Protein AF-A0A8H4XRH1-F1 (afdb_monomer)

Nearest PDB structures (foldseek):
  3ksm-assembly2_A  TM=3.129E-01  e=4.209E+00  Hahella chejuensis KCTC 2396
  4f97-assembly1_B  TM=2.138E-01  e=3.029E+00  Streptomyces hygroscopicus subsp. limoneus
  3vdn-assembly1_B-2  TM=2.285E-01  e=4.802E+00  Streptomyces hygroscopicus subsp. limoneus

Solvent-accessible surface area (backbone atoms only — not comparable to full-atom values): 8526 Å² total; per-residue (Å²): 126,96,76,79,69,89,53,89,64,60,57,93,93,67,50,50,76,43,81,39,51,86,64,39,20,33,22,64,69,58,51,29,49,42,19,71,72,78,46,67,88,48,63,70,81,70,71,61,48,78,46,55,37,73,55,14,75,73,69,33,60,73,95,60,35,23,72,64,42,38,46,56,48,67,62,43,45,81,69,46,33,64,33,55,43,32,33,36,28,40,49,19,71,56,55,39,74,65,71,83,55,79,53,78,63,56,71,59,41,46,74,76,33,77,67,49,52,70,40,72,58,101,91,46,56,41,83,54,92,34,42,87,64,82,59,34,86,53,95,83,35,36,113

Radius of gyration: 17.05 Å; Cα contacts (8 Å, |Δi|>4): 229; chains: 1; bounding box: 49×33×47 Å

Mean predicted aligned error: 3.22 Å

Structure (mmCIF, N/CA/C/O backbone):
data_AF-A0A8H4XRH1-F1
#
_entry.id   AF-A0A8H4XRH1-F1
#
loop_
_atom_site.group_PDB
_atom_site.id
_atom_site.type_symbol
_atom_site.label_atom_id
_atom_site.label_alt_id
_atom_site.label_comp_id
_atom_site.label_asym_id
_atom_site.label_entity_id
_atom_site.label_seq_id
_atom_site.pdbx_PDB_ins_code
_atom_site.Cartn_x
_atom_site.Cartn_y
_atom_site.Cartn_z
_atom_site.occupancy
_atom_site.B_iso_or_equiv
_atom_site.auth_seq_id
_atom_site.auth_comp_id
_atom_site.auth_asym_id
_atom_site.auth_atom_id
_atom_site.pdbx_PDB_model_num
ATOM 1 N N . MET A 1 1 ? -26.669 6.922 7.183 1.00 74.38 1 MET A N 1
ATOM 2 C CA . MET A 1 1 ? -25.471 6.366 6.509 1.00 74.38 1 MET A CA 1
ATOM 3 C C . MET A 1 1 ? -25.645 4.855 6.402 1.00 74.38 1 MET A C 1
ATOM 5 O O . MET A 1 1 ? -26.552 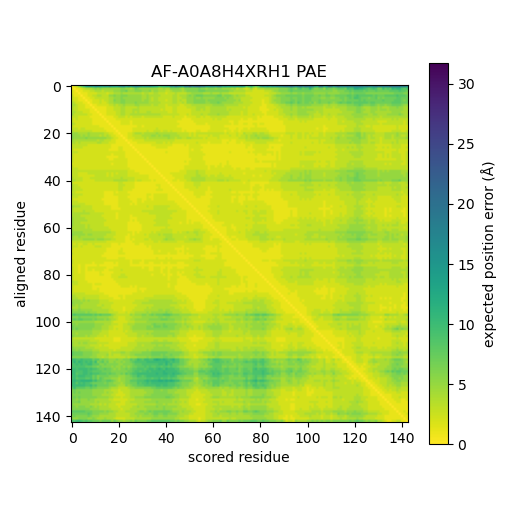4.384 7.066 1.00 74.38 1 MET A O 1
ATOM 9 N N . TYR A 1 2 ? -24.885 4.134 5.569 1.00 93.94 2 TYR A N 1
ATOM 10 C CA . TYR A 1 2 ? -25.196 2.816 4.958 1.00 93.94 2 TYR A CA 1
ATOM 11 C C . TYR A 1 2 ? -25.573 1.606 5.859 1.00 93.94 2 TYR A C 1
ATOM 13 O O . TYR A 1 2 ? -25.601 0.484 5.370 1.00 93.94 2 TYR A O 1
ATOM 21 N N . ASN A 1 3 ? -25.904 1.801 7.140 1.00 94.62 3 ASN A N 1
ATOM 22 C CA . ASN A 1 3 ? -26.293 0.775 8.113 1.00 94.62 3 ASN A CA 1
ATOM 23 C C . ASN A 1 3 ? -25.217 -0.304 8.334 1.00 94.62 3 ASN A C 1
ATOM 25 O O . ASN A 1 3 ? -25.539 -1.459 8.597 1.00 94.62 3 ASN A O 1
ATOM 29 N N . ILE A 1 4 ? -23.944 0.091 8.254 1.00 93.62 4 ILE A N 1
ATOM 30 C CA . ILE A 1 4 ? -22.802 -0.742 8.643 1.00 93.62 4 ILE A CA 1
ATOM 31 C C . ILE A 1 4 ? -22.801 -0.848 10.173 1.00 93.62 4 ILE A C 1
ATOM 33 O O . ILE A 1 4 ? -22.841 0.168 10.867 1.00 93.62 4 ILE A O 1
ATOM 37 N N . THR A 1 5 ? -22.817 -2.072 10.693 1.00 93.88 5 THR A N 1
ATOM 38 C CA . THR A 1 5 ? -22.754 -2.350 12.134 1.00 93.88 5 THR A CA 1
ATOM 39 C C . THR A 1 5 ? -21.309 -2.416 12.614 1.00 93.88 5 THR A C 1
ATOM 41 O O . THR A 1 5 ? -20.436 -2.808 11.847 1.00 93.88 5 THR A O 1
ATOM 44 N N . GLU A 1 6 ? -21.067 -2.113 13.889 1.00 92.44 6 GLU A N 1
ATOM 45 C CA . GLU A 1 6 ? -19.737 -2.255 14.496 1.00 92.44 6 GLU A CA 1
ATOM 46 C C . GLU A 1 6 ? -19.221 -3.700 14.398 1.00 92.44 6 GLU A C 1
ATOM 48 O O . GLU A 1 6 ? -19.923 -4.656 14.752 1.00 92.44 6 GLU A O 1
ATOM 53 N N . GLY A 1 7 ? -17.986 -3.860 13.920 1.00 93.81 7 GLY A N 1
ATOM 54 C CA . GLY A 1 7 ? -17.297 -5.144 13.905 1.00 93.81 7 GLY A CA 1
ATOM 55 C C . GLY A 1 7 ? -16.811 -5.537 15.300 1.00 93.81 7 GLY A C 1
ATOM 56 O O . GLY A 1 7 ? -16.453 -4.698 16.122 1.00 93.81 7 GLY A O 1
ATOM 57 N N . THR A 1 8 ? -16.792 -6.841 15.588 1.00 95.88 8 THR A N 1
ATOM 58 C CA . THR A 1 8 ? -16.373 -7.377 16.902 1.00 95.88 8 THR A CA 1
ATOM 59 C C . THR A 1 8 ? -15.307 -8.466 16.810 1.00 95.88 8 THR A C 1
ATOM 61 O O . THR A 1 8 ? -14.803 -8.936 17.828 1.00 95.88 8 THR A O 1
ATOM 64 N N . THR A 1 9 ? -14.944 -8.877 15.596 1.00 96.88 9 THR A N 1
ATOM 65 C CA . THR A 1 9 ? -14.035 -9.997 15.341 1.00 96.88 9 THR A CA 1
ATOM 66 C C . THR A 1 9 ? -13.123 -9.693 14.165 1.00 96.88 9 THR A C 1
ATOM 68 O O . THR A 1 9 ? -13.555 -9.055 13.211 1.00 96.88 9 THR A O 1
ATOM 71 N N . ALA A 1 10 ? -11.907 -10.229 14.202 1.00 97.62 10 ALA A N 1
ATOM 72 C CA . ALA A 1 10 ? -11.007 -10.303 13.058 1.00 97.62 10 ALA A CA 1
ATOM 73 C C . ALA A 1 10 ? -10.779 -11.776 12.704 1.00 97.62 10 ALA A C 1
ATOM 75 O O . ALA A 1 10 ? -10.645 -12.621 13.595 1.00 97.62 10 ALA A O 1
ATOM 76 N N . THR A 1 11 ? -10.730 -12.087 11.413 1.00 98.12 11 THR A N 1
ATOM 77 C CA . THR A 1 11 ? -10.442 -13.429 10.903 1.00 98.12 11 THR A CA 1
ATOM 78 C C . THR A 1 11 ? -9.120 -13.394 10.155 1.00 98.12 11 THR A C 1
ATOM 80 O O . THR A 1 11 ? -8.952 -12.640 9.200 1.00 98.12 11 THR A O 1
ATOM 83 N N . LYS A 1 12 ? -8.171 -14.227 10.587 1.00 97.06 12 LYS A N 1
ATOM 84 C CA . LYS A 1 12 ? -6.879 -14.362 9.910 1.00 97.06 12 LYS A CA 1
ATOM 85 C C . LYS A 1 12 ? -7.089 -14.824 8.466 1.00 97.06 12 LYS A C 1
ATOM 87 O O . LYS A 1 12 ? -7.764 -15.831 8.252 1.00 97.06 12 LYS A O 1
ATOM 92 N N . GLY A 1 13 ? -6.459 -14.145 7.513 1.00 96.44 13 GLY A N 1
ATOM 93 C CA . GLY A 1 13 ? -6.605 -14.419 6.082 1.00 96.44 13 GLY A CA 1
ATOM 94 C C . GLY A 1 13 ? -7.799 -13.717 5.431 1.00 96.44 13 GLY A C 1
ATOM 95 O O . GLY A 1 13 ? -8.062 -13.963 4.260 1.00 96.44 13 GLY A O 1
ATOM 96 N N . ASN A 1 14 ? -8.532 -12.886 6.178 1.00 97.50 14 ASN A N 1
ATOM 97 C CA . ASN A 1 14 ? -9.609 -12.035 5.666 1.00 97.50 14 ASN A CA 1
ATOM 98 C C . ASN A 1 14 ? -9.250 -10.543 5.791 1.00 97.50 14 ASN A C 1
ATOM 100 O O . ASN A 1 14 ? -10.129 -9.690 5.902 1.00 97.50 14 ASN A O 1
ATOM 104 N N . GLU A 1 15 ? -7.956 -10.231 5.866 1.00 98.25 15 GLU A N 1
ATOM 105 C CA . GLU A 1 15 ? -7.459 -8.864 5.811 1.00 98.25 15 GLU A CA 1
ATOM 106 C C . GLU A 1 15 ? -7.805 -8.234 4.455 1.00 98.25 15 GLU A C 1
ATOM 108 O O . GLU A 1 15 ? -7.722 -8.887 3.414 1.00 98.25 15 GLU A O 1
ATOM 113 N N . LEU A 1 16 ? -8.188 -6.958 4.465 1.00 98.44 16 LEU A N 1
ATOM 114 C CA . LEU A 1 16 ? -8.387 -6.199 3.233 1.00 98.44 16 LEU A CA 1
ATOM 115 C C . LEU A 1 16 ? -7.017 -5.864 2.635 1.00 98.44 16 LEU A C 1
ATOM 117 O O . LEU A 1 16 ? -6.223 -5.184 3.283 1.00 98.44 16 LEU A O 1
ATOM 121 N N . GLY A 1 17 ? -6.745 -6.345 1.423 1.00 98.12 17 GLY A N 1
ATOM 122 C CA . GLY A 1 17 ? -5.589 -5.913 0.642 1.00 98.12 17 GLY A CA 1
ATOM 123 C C . GLY A 1 17 ? -5.844 -4.548 0.007 1.00 98.12 17 GLY A C 1
ATOM 124 O O . GLY A 1 17 ? -6.892 -4.366 -0.611 1.00 98.12 17 GLY A O 1
ATOM 125 N N . ILE A 1 18 ? -4.899 -3.626 0.158 1.00 98.50 18 ILE A N 1
ATOM 126 C CA . ILE A 1 18 ? -4.881 -2.308 -0.485 1.00 98.50 18 ILE A CA 1
ATOM 127 C C . ILE A 1 18 ? -3.583 -2.220 -1.288 1.00 98.50 18 ILE A C 1
ATOM 129 O O . ILE A 1 18 ? -2.521 -2.568 -0.771 1.00 98.50 18 ILE A O 1
ATOM 133 N N . PHE A 1 19 ? -3.700 -1.860 -2.561 1.00 98.00 19 PHE A N 1
ATOM 134 C CA . PHE A 1 19 ? -2.589 -1.697 -3.495 1.00 98.00 19 PHE A CA 1
ATOM 135 C C . PHE A 1 19 ? -2.253 -0.213 -3.587 1.00 98.00 19 PHE A C 1
ATOM 137 O O . PHE A 1 19 ? -3.169 0.586 -3.747 1.00 98.00 19 PHE A O 1
ATOM 144 N N . GLU A 1 20 ? -0.968 0.117 -3.511 1.00 97.31 20 GLU A N 1
ATOM 145 C CA . GLU A 1 20 ? -0.461 1.484 -3.636 1.00 97.31 20 GLU A CA 1
ATOM 146 C C . GLU A 1 20 ? 0.751 1.487 -4.564 1.00 97.31 20 GLU A C 1
ATOM 148 O O . GLU A 1 20 ? 1.571 0.566 -4.510 1.00 97.31 20 GLU A O 1
ATOM 153 N N . ASP A 1 21 ? 0.847 2.531 -5.381 1.00 93.94 21 ASP A N 1
ATOM 154 C CA . ASP A 1 21 ? 1.805 2.691 -6.477 1.00 93.94 21 ASP A CA 1
ATOM 155 C C . ASP A 1 21 ? 2.027 4.187 -6.750 1.00 93.94 21 ASP A C 1
ATOM 157 O O . ASP A 1 21 ? 1.383 5.041 -6.128 1.00 93.94 21 ASP A O 1
ATOM 161 N N . LEU A 1 22 ? 2.896 4.522 -7.702 1.00 93.19 22 LEU A N 1
ATOM 162 C CA . LEU A 1 22 ? 3.173 5.897 -8.139 1.00 93.19 22 LEU A CA 1
ATOM 163 C C . LEU A 1 22 ? 3.748 6.793 -7.032 1.00 93.19 22 LEU A C 1
ATOM 165 O O . LEU A 1 22 ? 3.563 8.017 -7.033 1.00 93.19 22 LEU A O 1
ATOM 169 N N . GLY A 1 23 ? 4.443 6.183 -6.074 1.00 91.88 23 GLY A N 1
ATOM 170 C CA . GLY A 1 23 ? 5.094 6.875 -4.972 1.00 91.88 23 GLY A CA 1
ATOM 171 C C . GLY A 1 23 ? 4.115 7.566 -4.022 1.00 91.88 23 GLY A C 1
ATOM 172 O O . GLY A 1 23 ? 4.516 8.502 -3.323 1.00 91.88 23 GLY A O 1
ATOM 173 N N . ASP A 1 24 ? 2.853 7.133 -4.008 1.00 96.06 24 ASP A N 1
ATOM 174 C CA . ASP A 1 24 ? 1.883 7.491 -2.980 1.00 96.06 24 ASP A CA 1
ATOM 175 C C . ASP A 1 24 ? 2.086 6.557 -1.774 1.00 96.06 24 ASP A C 1
ATOM 177 O O . ASP A 1 24 ? 2.266 5.344 -1.918 1.00 96.06 24 ASP A O 1
ATOM 181 N N . TYR A 1 25 ? 2.174 7.145 -0.582 1.00 97.31 25 TYR A N 1
ATOM 182 C CA . TYR A 1 25 ? 2.498 6.429 0.649 1.00 97.31 25 TYR A CA 1
ATOM 183 C C . TYR A 1 25 ? 1.680 6.987 1.800 1.00 97.31 25 TYR A C 1
ATOM 185 O O . TYR A 1 25 ? 1.604 8.204 1.981 1.00 97.31 25 TYR A O 1
ATOM 193 N N . TYR A 1 26 ? 1.182 6.110 2.667 1.00 98.50 26 TYR A N 1
ATOM 194 C CA . TYR A 1 26 ? 0.526 6.557 3.891 1.00 98.50 26 TYR A CA 1
ATOM 195 C C . TYR A 1 26 ? 1.532 7.121 4.908 1.00 98.50 26 TYR A C 1
ATOM 197 O O . TYR A 1 26 ? 2.672 6.639 5.023 1.00 98.50 26 TYR A O 1
ATOM 205 N N . ALA A 1 27 ? 1.085 8.078 5.720 1.00 98.62 27 ALA A N 1
ATOM 206 C CA . ALA A 1 27 ? 1.786 8.507 6.925 1.00 98.62 27 ALA A CA 1
ATOM 207 C C . ALA A 1 27 ? 1.136 7.915 8.175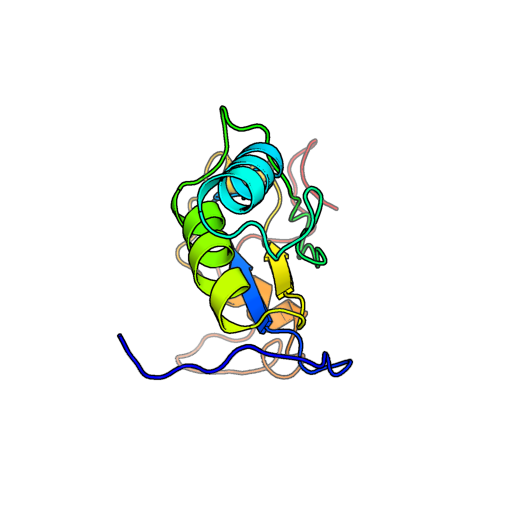 1.00 98.62 27 ALA A C 1
ATOM 209 O O . ALA A 1 27 ? -0.047 8.101 8.458 1.00 98.62 27 ALA A O 1
ATOM 210 N N . GLN A 1 28 ? 1.942 7.255 9.012 1.00 98.75 28 GLN A N 1
ATOM 211 C CA . GLN A 1 28 ? 1.443 6.749 10.295 1.00 98.75 28 GLN A CA 1
ATOM 212 C C . GLN A 1 28 ? 0.927 7.883 11.195 1.00 98.75 28 GLN A C 1
ATOM 214 O O . GLN A 1 28 ? -0.040 7.695 11.925 1.00 98.75 28 GLN A O 1
ATOM 219 N N . GLU A 1 29 ? 1.561 9.055 11.134 1.00 98.69 29 GLU A N 1
ATOM 220 C CA . GLU A 1 29 ? 1.165 10.233 11.912 1.00 98.69 29 GLU A CA 1
ATOM 221 C C . GLU A 1 29 ? -0.236 10.735 11.520 1.00 98.69 29 GLU A C 1
ATOM 223 O O . GLU A 1 29 ? -1.013 11.114 12.400 1.00 98.69 29 GLU A O 1
ATOM 228 N N . ASP A 1 30 ? -0.589 10.671 10.233 1.00 98.62 30 ASP A N 1
ATOM 229 C CA . ASP A 1 30 ? -1.912 11.062 9.740 1.00 98.62 30 ASP A CA 1
ATOM 230 C C . ASP A 1 30 ? -2.984 10.028 10.117 1.00 98.62 30 ASP A C 1
ATOM 232 O O . ASP A 1 30 ? -4.062 10.404 10.594 1.00 98.62 30 ASP A O 1
ATOM 236 N N . LEU A 1 31 ? -2.675 8.726 10.038 1.00 98.62 31 LEU A N 1
ATOM 237 C CA . LEU A 1 31 ? -3.565 7.674 10.554 1.00 98.62 31 LEU A CA 1
ATOM 238 C C . LEU A 1 31 ? -3.799 7.807 12.063 1.00 98.62 31 LEU A C 1
ATOM 240 O O . LEU A 1 31 ? -4.936 7.735 12.531 1.00 98.62 31 LEU A O 1
ATOM 244 N N . ASP A 1 32 ? -2.739 8.051 12.831 1.00 98.81 32 ASP A N 1
ATOM 245 C CA . ASP A 1 32 ? -2.821 8.237 14.278 1.00 98.81 32 ASP A CA 1
ATOM 246 C C . ASP A 1 32 ? -3.681 9.454 14.639 1.00 98.81 32 ASP A C 1
ATOM 248 O O . ASP A 1 32 ? -4.508 9.381 15.556 1.00 98.81 32 ASP A O 1
ATOM 252 N N . LEU A 1 33 ? -3.538 10.560 13.900 1.00 98.62 33 LEU A N 1
ATOM 253 C CA . LEU A 1 33 ? -4.378 11.743 14.059 1.00 98.62 33 LEU A CA 1
ATOM 254 C C . LEU A 1 33 ? -5.844 11.439 13.722 1.00 98.62 33 LEU A C 1
ATOM 256 O O . LEU A 1 33 ? -6.743 11.847 14.468 1.00 98.62 33 LEU A O 1
ATOM 260 N N . PHE A 1 34 ? -6.098 10.704 12.640 1.00 98.56 34 PHE A N 1
ATOM 261 C CA . PHE A 1 34 ? -7.441 10.291 12.244 1.00 98.56 34 PHE A CA 1
ATOM 262 C C . PHE A 1 34 ? -8.098 9.409 13.314 1.00 98.56 34 PHE A C 1
ATOM 264 O O . PHE A 1 34 ? -9.233 9.674 13.722 1.00 98.56 34 PHE A O 1
ATOM 271 N N . PHE A 1 35 ? -7.389 8.414 13.850 1.00 98.62 35 PHE A N 1
ATOM 272 C CA . PHE A 1 35 ? -7.914 7.577 14.931 1.00 98.62 35 PHE A CA 1
ATOM 273 C C . PHE A 1 35 ? -8.126 8.386 16.209 1.00 98.62 35 PHE A C 1
ATOM 275 O O . PHE A 1 35 ? -9.160 8.246 16.850 1.00 98.62 35 PHE A O 1
ATOM 282 N N . ALA A 1 36 ? -7.237 9.319 16.549 1.00 98.50 36 ALA A N 1
ATOM 283 C CA . ALA A 1 36 ? -7.417 10.163 17.728 1.00 98.50 36 ALA A CA 1
ATOM 284 C C . ALA A 1 36 ? -8.633 11.109 17.640 1.00 98.50 36 ALA A C 1
ATOM 286 O O . ALA A 1 36 ? -9.186 11.483 18.677 1.00 98.50 36 ALA A O 1
ATOM 287 N N . THR A 1 37 ? -9.036 11.524 16.433 1.00 98.19 37 THR A N 1
ATOM 288 C CA . THR A 1 37 ? -9.993 12.632 16.247 1.00 98.19 37 THR A CA 1
ATOM 289 C C . THR A 1 37 ? -11.310 12.242 15.579 1.00 98.19 37 THR A C 1
ATOM 291 O O . THR A 1 37 ? -12.353 12.775 15.959 1.00 98.19 37 THR A O 1
ATOM 294 N N . VAL A 1 38 ? -11.289 11.321 14.616 1.00 97.25 38 VAL A N 1
ATOM 295 C CA . VAL A 1 38 ? -12.452 10.940 13.800 1.00 97.25 38 VAL A CA 1
ATOM 296 C C . VAL A 1 38 ? -13.037 9.602 14.244 1.00 97.25 38 VAL A C 1
ATOM 298 O O . VAL A 1 38 ? -14.259 9.482 14.348 1.00 97.25 38 VAL A O 1
ATOM 301 N N . TYR A 1 39 ? -12.195 8.607 14.541 1.00 95.81 39 TYR A N 1
ATOM 302 C CA . TYR A 1 39 ? -12.654 7.256 14.891 1.00 95.81 39 TYR A CA 1
ATOM 303 C C . TYR A 1 39 ? -11.860 6.635 16.069 1.00 95.81 39 TYR A C 1
ATOM 305 O O . TYR A 1 39 ? -11.085 5.696 15.883 1.00 95.81 39 TYR A O 1
ATOM 313 N N . PRO A 1 40 ? -12.074 7.122 17.312 1.00 96.81 40 PRO A N 1
ATOM 314 C CA . PRO A 1 40 ? -11.250 6.807 18.493 1.00 96.81 40 PRO A CA 1
ATOM 315 C C . PRO A 1 40 ? -11.461 5.423 19.108 1.00 96.81 40 PRO A C 1
ATOM 317 O O . PRO A 1 40 ? -10.917 5.124 20.171 1.00 96.81 40 PRO A O 1
ATOM 320 N N . THR A 1 41 ? -12.254 4.565 18.471 1.00 95.50 41 THR A N 1
ATOM 321 C CA . THR A 1 41 ? -12.354 3.147 18.839 1.00 95.50 41 THR A CA 1
ATOM 322 C C . THR A 1 41 ? -11.180 2.330 18.299 1.00 95.50 41 THR A C 1
ATOM 324 O O . THR A 1 41 ? -10.910 1.247 18.825 1.00 95.50 41 THR A O 1
ATOM 327 N N . ILE A 1 42 ? -10.466 2.844 17.292 1.00 98.06 42 ILE A N 1
ATOM 328 C CA . ILE A 1 42 ? -9.226 2.257 16.786 1.00 98.06 42 ILE A CA 1
ATOM 329 C C . ILE A 1 42 ? -8.057 2.764 17.644 1.00 98.06 42 ILE A C 1
ATOM 331 O O . ILE A 1 42 ? -7.916 3.974 17.834 1.00 98.06 42 ILE A O 1
ATOM 335 N N . PRO A 1 43 ? -7.207 1.875 18.188 1.00 98.19 43 PRO A N 1
ATOM 336 C CA . PRO A 1 43 ? -6.017 2.278 18.923 1.00 98.19 43 PRO A CA 1
ATOM 337 C C . PRO A 1 43 ? -5.040 3.070 18.048 1.00 98.19 43 PRO A C 1
ATOM 339 O O . PRO A 1 43 ? -4.721 2.661 16.933 1.00 98.19 43 PRO A O 1
ATOM 342 N N . ILE A 1 44 ? -4.502 4.158 18.597 1.00 98.56 44 ILE A N 1
ATOM 343 C CA . ILE A 1 44 ? -3.366 4.883 18.009 1.00 98.56 44 ILE A CA 1
ATOM 344 C C . ILE A 1 44 ? -2.184 3.916 17.832 1.00 98.56 44 ILE A C 1
ATOM 346 O O . ILE A 1 44 ? -1.944 3.061 18.692 1.00 98.56 44 ILE A O 1
ATOM 350 N N . GLY A 1 45 ? -1.459 4.046 16.724 1.00 98.38 45 GLY A N 1
ATOM 351 C CA . GLY A 1 45 ? -0.396 3.137 16.305 1.00 98.38 45 GLY A CA 1
ATOM 352 C C . GLY A 1 45 ? -0.895 1.913 15.534 1.00 98.38 45 GLY A C 1
ATOM 353 O O . GLY A 1 45 ? -0.088 1.047 15.198 1.00 98.38 45 GLY A O 1
ATOM 354 N N . THR A 1 46 ? -2.202 1.805 15.262 1.00 98.56 46 THR A N 1
ATOM 355 C CA . THR A 1 46 ? -2.727 0.807 14.318 1.00 98.56 46 THR A CA 1
ATOM 356 C C . THR A 1 46 ? -2.199 1.118 12.920 1.00 98.56 46 THR A C 1
ATOM 358 O O . THR A 1 46 ? -2.279 2.256 12.463 1.00 98.56 46 THR A O 1
ATOM 361 N N . SER A 1 47 ? -1.658 0.107 12.243 1.00 98.44 47 SER A N 1
ATOM 362 C CA . SER A 1 47 ? -1.012 0.258 10.942 1.00 98.44 47 SER A CA 1
ATOM 363 C C . SER A 1 47 ? -1.274 -0.946 10.031 1.00 98.44 47 SER A C 1
ATOM 365 O O . SER A 1 47 ? -1.504 -2.064 10.528 1.00 98.44 47 SER A O 1
ATOM 367 N N . PRO A 1 48 ? -1.246 -0.746 8.696 1.00 98.50 48 PRO A N 1
ATOM 368 C CA . PRO A 1 48 ? -1.367 -1.850 7.756 1.00 98.50 48 PRO A CA 1
ATOM 369 C C . PRO A 1 48 ? -0.175 -2.796 7.892 1.00 98.50 48 PRO A C 1
ATOM 371 O O . PRO A 1 48 ? 0.945 -2.399 8.222 1.00 98.50 48 PRO A O 1
ATOM 374 N N . THR A 1 49 ? -0.390 -4.075 7.587 1.00 98.50 49 THR A N 1
ATOM 375 C CA . THR A 1 49 ? 0.739 -4.999 7.424 1.00 98.50 49 THR A CA 1
ATOM 376 C C . THR A 1 49 ? 1.362 -4.788 6.050 1.00 98.50 49 THR A C 1
ATOM 378 O O .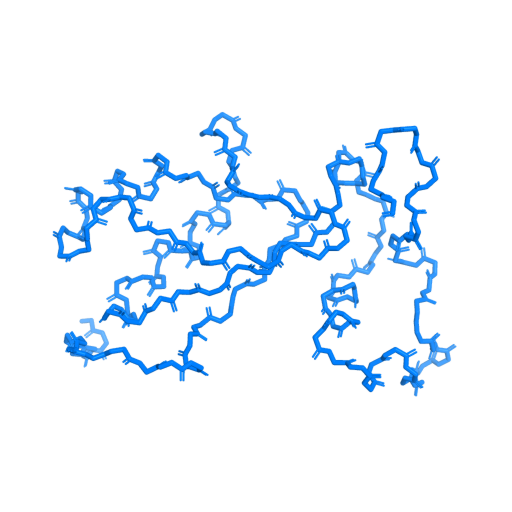 THR A 1 49 ? 0.754 -5.149 5.047 1.00 98.50 49 THR A O 1
ATOM 381 N N . LEU A 1 50 ? 2.579 -4.247 5.999 1.00 98.44 50 LEU A N 1
ATOM 382 C CA . LEU A 1 50 ? 3.286 -4.022 4.739 1.00 98.44 50 LEU A CA 1
ATOM 383 C C . LEU A 1 50 ? 3.722 -5.341 4.070 1.00 98.44 50 LEU A C 1
ATOM 385 O O . LEU A 1 50 ? 4.340 -6.218 4.686 1.00 98.44 50 LEU A O 1
ATOM 389 N N . LYS A 1 51 ? 3.436 -5.432 2.775 1.00 98.06 51 LYS A N 1
ATOM 390 C CA . LYS A 1 51 ? 3.909 -6.409 1.797 1.00 98.06 51 LYS A CA 1
ATOM 391 C C . LYS A 1 51 ? 4.513 -5.650 0.618 1.00 98.06 51 LYS A C 1
ATOM 393 O O . LYS A 1 51 ? 3.892 -5.536 -0.428 1.00 98.06 51 LYS A O 1
ATOM 398 N N . GLY A 1 52 ? 5.715 -5.119 0.829 1.00 97.56 52 GLY A N 1
ATOM 399 C CA . GLY A 1 52 ? 6.471 -4.446 -0.224 1.00 97.56 52 GLY A CA 1
ATOM 400 C C . GLY A 1 52 ? 6.768 -5.392 -1.385 1.00 97.56 52 GLY A C 1
ATOM 401 O O . GLY A 1 52 ? 7.273 -6.498 -1.161 1.00 97.56 52 GLY A O 1
ATOM 402 N N . VAL A 1 53 ? 6.443 -4.952 -2.593 1.00 97.50 53 VAL A N 1
ATOM 403 C CA . VAL A 1 53 ? 6.739 -5.614 -3.863 1.00 97.50 53 VAL A CA 1
ATOM 404 C C . VAL A 1 53 ? 7.872 -4.844 -4.526 1.00 97.50 53 VAL A C 1
ATOM 406 O O . VAL A 1 53 ? 7.835 -3.620 -4.563 1.00 97.50 53 VAL A O 1
ATOM 409 N N . ASP A 1 54 ? 8.904 -5.562 -4.966 1.00 96.50 54 ASP A N 1
ATOM 410 C CA . ASP A 1 54 ? 10.040 -5.005 -5.709 1.00 96.50 54 ASP A CA 1
ATOM 411 C C . ASP A 1 54 ? 10.685 -3.746 -5.097 1.00 96.50 54 ASP A C 1
ATOM 413 O O . ASP A 1 54 ? 11.129 -2.832 -5.781 1.00 96.50 54 ASP A O 1
ATOM 417 N N . GLY A 1 55 ? 10.781 -3.719 -3.765 1.00 96.75 55 GLY A N 1
ATOM 418 C CA . GLY A 1 55 ? 11.398 -2.618 -3.022 1.00 96.75 55 GLY A CA 1
ATOM 419 C C . GLY A 1 55 ? 10.417 -1.597 -2.448 1.00 96.75 55 GLY A C 1
ATOM 420 O O . GLY A 1 55 ? 10.859 -0.728 -1.691 1.00 96.75 55 GLY A O 1
ATOM 421 N N . GLY A 1 56 ? 9.116 -1.763 -2.703 1.00 97.25 56 GLY A N 1
ATOM 422 C CA . GLY A 1 56 ? 8.049 -0.965 -2.108 1.00 97.25 56 GLY A CA 1
ATOM 423 C C . GLY A 1 56 ? 8.163 -0.870 -0.589 1.00 97.25 56 GLY A C 1
ATOM 424 O O . GLY A 1 56 ? 8.361 -1.862 0.125 1.00 97.25 56 GLY A O 1
ATOM 425 N N . SER A 1 57 ? 8.059 0.354 -0.077 1.00 96.75 57 SER A N 1
ATOM 426 C CA . SER A 1 57 ? 8.266 0.657 1.337 1.00 96.75 57 SER A CA 1
ATOM 427 C C . SER A 1 57 ? 7.248 1.663 1.850 1.00 96.75 57 SER A C 1
ATOM 429 O O . SER A 1 57 ? 6.842 2.554 1.126 1.00 96.75 57 SER A O 1
ATOM 431 N N . ALA A 1 58 ? 6.854 1.526 3.110 1.00 97.38 58 ALA A N 1
ATOM 432 C CA . ALA A 1 58 ? 5.958 2.446 3.800 1.00 97.38 58 ALA A CA 1
ATOM 433 C C . ALA A 1 58 ? 6.170 2.290 5.321 1.00 97.38 58 ALA A C 1
ATOM 435 O O . ALA A 1 58 ? 6.717 1.264 5.753 1.00 97.38 58 ALA A O 1
ATOM 436 N N . PRO A 1 59 ? 5.740 3.242 6.167 1.00 98.19 59 PRO A N 1
ATOM 437 C CA . PRO A 1 59 ? 5.123 4.535 5.843 1.00 98.19 59 PRO A CA 1
ATOM 438 C C . PRO A 1 59 ? 6.123 5.590 5.346 1.00 98.19 59 PRO A C 1
ATOM 440 O O . PRO A 1 59 ? 7.339 5.413 5.456 1.00 98.19 59 PRO A O 1
ATOM 443 N N . ALA A 1 60 ? 5.594 6.727 4.898 1.00 97.38 60 ALA A N 1
ATOM 444 C CA . ALA A 1 60 ? 6.335 7.963 4.660 1.00 97.38 60 ALA A CA 1
ATOM 445 C C . ALA A 1 60 ? 6.128 8.984 5.805 1.00 97.38 60 ALA A C 1
ATOM 447 O O . ALA A 1 60 ? 5.174 8.877 6.580 1.00 97.38 60 ALA A O 1
ATOM 448 N N . PRO A 1 61 ? 7.014 9.987 5.960 1.00 97.81 61 PRO A N 1
ATOM 449 C CA . PRO A 1 61 ? 6.707 11.156 6.779 1.00 97.81 61 PRO A CA 1
ATOM 450 C C . PRO A 1 61 ? 5.597 11.993 6.128 1.00 97.81 61 PRO A C 1
ATOM 452 O O . PRO A 1 61 ? 5.539 12.082 4.905 1.00 97.81 61 PRO A O 1
ATOM 455 N N . VAL A 1 62 ? 4.804 12.709 6.932 1.00 97.44 62 VAL A N 1
ATOM 456 C CA . VAL A 1 62 ? 3.672 13.555 6.478 1.00 97.44 62 VAL A CA 1
ATOM 457 C C . VAL A 1 62 ? 4.043 14.494 5.322 1.00 97.44 62 VAL A C 1
ATOM 459 O O . VAL A 1 62 ? 3.259 14.736 4.414 1.00 97.44 62 VAL A O 1
ATOM 462 N N . THR A 1 63 ? 5.271 15.023 5.306 1.00 97.12 63 THR A N 1
ATOM 463 C CA . THR A 1 63 ? 5.739 15.939 4.248 1.00 97.12 63 THR A CA 1
ATOM 464 C C . THR A 1 63 ? 5.857 15.308 2.859 1.00 97.12 63 THR A C 1
ATOM 466 O O . THR A 1 63 ? 6.013 16.041 1.885 1.00 97.12 63 THR A O 1
ATOM 469 N N . SER A 1 64 ? 5.860 13.981 2.777 1.00 95.06 64 SER A N 1
ATOM 470 C CA . SER A 1 64 ? 5.908 13.203 1.538 1.00 95.06 64 SER A CA 1
ATOM 471 C C . SER A 1 64 ? 4.854 12.095 1.527 1.00 95.06 64 SER A C 1
ATOM 473 O O . SER A 1 64 ? 5.016 11.130 0.788 1.00 95.06 64 SER A O 1
ATOM 475 N N . ALA A 1 65 ? 3.837 12.200 2.385 1.00 95.94 65 ALA A N 1
ATOM 476 C CA . ALA A 1 65 ? 2.692 11.311 2.352 1.00 95.94 65 ALA A CA 1
ATOM 477 C C . ALA A 1 65 ? 1.811 11.681 1.164 1.00 95.94 65 ALA A C 1
ATOM 479 O O . ALA A 1 65 ? 1.701 12.858 0.790 1.00 95.94 65 ALA A O 1
ATOM 480 N N . GLY A 1 66 ? 1.226 10.661 0.565 1.00 96.12 66 GLY A N 1
ATOM 481 C CA . GLY A 1 66 ? 0.332 10.817 -0.555 1.00 96.12 66 GLY A CA 1
ATOM 482 C C . GLY A 1 66 ? -1.131 10.808 -0.096 1.00 96.12 66 GLY A C 1
ATOM 483 O O . GLY A 1 66 ? -1.494 10.097 0.849 1.00 96.12 66 GLY A O 1
ATOM 484 N N . PRO A 1 67 ? -1.975 11.678 -0.679 1.00 96.38 67 PRO A N 1
ATOM 485 C CA . PRO A 1 67 ? -3.356 11.830 -0.243 1.00 96.38 67 PRO A CA 1
ATOM 486 C C . PRO A 1 67 ? -4.212 10.593 -0.534 1.00 96.38 67 PRO A C 1
ATOM 488 O O . PRO A 1 67 ? -5.183 10.372 0.190 1.00 96.38 67 PRO A O 1
ATOM 491 N N . GLU A 1 68 ? -3.884 9.819 -1.569 1.00 97.94 68 GLU A N 1
ATOM 492 C CA . GLU A 1 68 ? -4.646 8.638 -1.973 1.00 97.94 68 GLU A CA 1
ATOM 493 C C . GLU A 1 68 ? -4.427 7.477 -0.988 1.00 97.94 68 GLU A C 1
ATOM 495 O O . GLU A 1 68 ? -5.407 6.978 -0.432 1.00 97.94 68 GLU A O 1
ATOM 500 N N . SER A 1 69 ? -3.178 7.138 -0.651 1.00 97.88 69 SER A N 1
ATOM 501 C CA . SER A 1 69 ? -2.864 6.092 0.329 1.00 97.88 69 SER A CA 1
ATOM 502 C C . SER A 1 69 ? -3.454 6.407 1.701 1.00 97.88 69 SER A C 1
ATOM 504 O O . SER A 1 69 ? -4.080 5.559 2.341 1.00 97.88 69 SER A O 1
ATOM 506 N N . ASP A 1 70 ? -3.296 7.645 2.180 1.00 98.38 70 ASP A N 1
ATOM 507 C CA . ASP A 1 70 ? -3.898 8.056 3.449 1.00 98.38 70 ASP A CA 1
ATOM 508 C C . ASP A 1 70 ? -5.427 7.930 3.414 1.00 98.38 70 ASP A C 1
ATOM 510 O O . ASP A 1 70 ? -6.025 7.413 4.364 1.00 98.38 70 ASP A O 1
ATOM 514 N N . LEU A 1 71 ? -6.067 8.365 2.324 1.00 98.50 71 LEU A N 1
ATOM 515 C CA . LEU A 1 71 ? -7.513 8.261 2.145 1.00 98.50 71 LEU A CA 1
ATOM 516 C C . LEU A 1 71 ? -7.981 6.804 2.192 1.00 98.50 71 LEU A C 1
ATOM 518 O O . LEU A 1 71 ? -8.934 6.502 2.921 1.00 98.50 71 LEU A O 1
ATOM 522 N N . ASP A 1 72 ? -7.316 5.915 1.460 1.00 98.56 72 ASP A N 1
ATOM 523 C CA . ASP A 1 72 ? -7.678 4.505 1.337 1.00 98.56 72 ASP A CA 1
ATOM 524 C C . ASP A 1 72 ? -7.667 3.804 2.697 1.00 98.56 72 ASP A C 1
ATOM 526 O O . ASP A 1 72 ? -8.625 3.100 3.055 1.00 98.56 72 ASP A O 1
ATOM 530 N N . PHE A 1 73 ? -6.663 4.074 3.533 1.00 98.62 73 PHE A N 1
ATOM 531 C CA . PHE A 1 73 ? -6.638 3.568 4.905 1.00 98.62 73 PHE A CA 1
ATOM 532 C C . PHE A 1 73 ? -7.682 4.249 5.797 1.00 98.62 73 PHE A C 1
ATOM 534 O O . PHE A 1 73 ? -8.434 3.555 6.493 1.00 98.62 73 PHE A O 1
ATOM 541 N N . GLN A 1 74 ? -7.775 5.580 5.784 1.00 98.44 74 GLN A N 1
ATOM 542 C CA . GLN A 1 74 ? -8.679 6.335 6.662 1.00 98.44 74 GLN A CA 1
ATOM 543 C C . GLN A 1 74 ? -10.157 6.008 6.410 1.00 98.44 74 GLN A C 1
ATOM 545 O O . GLN A 1 74 ? -10.949 5.992 7.357 1.00 98.44 74 GLN A O 1
ATOM 550 N N . ILE A 1 75 ? -10.549 5.693 5.170 1.00 97.19 75 ILE A N 1
ATOM 551 C CA . ILE A 1 75 ? -11.919 5.267 4.860 1.00 97.19 75 ILE A CA 1
ATOM 552 C C . ILE A 1 75 ? -12.153 3.779 5.145 1.00 97.19 75 ILE A C 1
ATOM 554 O O . ILE A 1 75 ? -13.243 3.406 5.590 1.00 97.19 75 ILE A O 1
ATOM 558 N N . SER A 1 76 ? -11.144 2.930 4.937 1.00 98.06 76 SER A N 1
ATOM 559 C CA . SER A 1 76 ? -11.278 1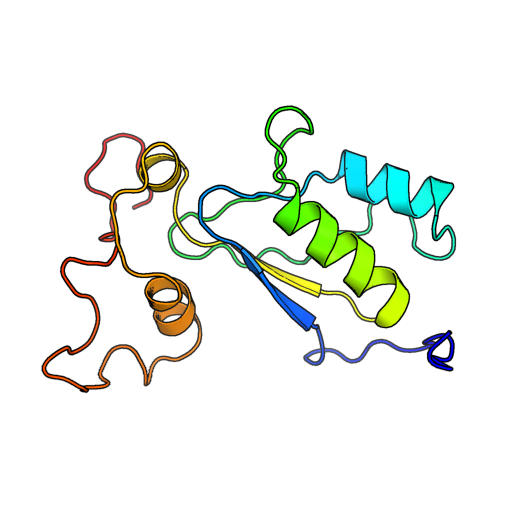.479 5.096 1.00 98.06 76 SER A CA 1
ATOM 560 C C . SER A 1 76 ? -11.335 1.057 6.560 1.00 98.06 76 SER A C 1
ATOM 562 O O . SER A 1 76 ? -12.209 0.277 6.948 1.00 98.06 76 SER A O 1
ATOM 564 N N . TYR A 1 77 ? -10.441 1.588 7.395 1.00 98.25 77 TYR A N 1
ATOM 565 C CA . TYR A 1 77 ? -10.298 1.180 8.793 1.00 98.25 77 TYR A CA 1
ATOM 566 C C . TYR A 1 77 ? -11.605 1.258 9.603 1.00 98.25 77 TYR A C 1
ATOM 568 O O . TYR A 1 77 ? -11.972 0.249 10.211 1.00 98.25 77 TYR A O 1
ATOM 576 N N . PRO A 1 78 ? -12.370 2.370 9.584 1.00 96.81 78 PRO A N 1
ATOM 577 C CA . PRO A 1 78 ? -13.648 2.458 10.295 1.00 96.81 78 PRO A CA 1
ATOM 578 C C . PRO A 1 78 ? -14.701 1.441 9.844 1.00 96.81 78 PRO A C 1
ATOM 580 O O . PRO A 1 78 ? -15.614 1.126 10.606 1.00 96.81 78 PRO A O 1
ATOM 583 N N . ILE A 1 79 ? -14.610 0.954 8.602 1.00 96.69 79 ILE A N 1
ATOM 584 C CA . ILE A 1 79 ? -15.566 0.001 8.027 1.00 96.69 79 ILE A CA 1
ATOM 585 C C . ILE A 1 79 ? -15.221 -1.432 8.440 1.00 96.69 79 ILE A C 1
ATOM 587 O O . ILE A 1 79 ? -16.129 -2.216 8.718 1.00 96.69 79 ILE A O 1
ATOM 591 N N . ILE A 1 80 ? -13.932 -1.783 8.470 1.00 97.44 80 ILE A N 1
ATOM 592 C CA . ILE A 1 80 ? -13.496 -3.173 8.664 1.00 97.44 80 ILE A CA 1
ATOM 593 C C . ILE A 1 80 ? -13.076 -3.503 10.102 1.00 97.44 80 ILE A C 1
ATOM 595 O O . ILE A 1 80 ? -12.943 -4.682 10.434 1.00 97.44 80 ILE A O 1
ATOM 599 N N . TRP A 1 81 ? -12.866 -2.505 10.966 1.00 97.81 81 TRP A N 1
ATOM 600 C CA . TRP A 1 81 ? -12.374 -2.721 12.330 1.00 97.81 81 TRP A CA 1
ATOM 601 C C . TRP A 1 81 ? -13.229 -3.746 13.111 1.00 97.81 81 TRP A C 1
ATOM 603 O O . TRP A 1 81 ? -14.459 -3.638 13.106 1.00 97.81 81 TRP A O 1
ATOM 613 N N . PRO A 1 82 ? -12.627 -4.739 13.808 1.00 97.88 82 PRO A N 1
ATOM 614 C CA . PRO A 1 82 ? -11.201 -4.892 14.127 1.00 97.88 82 PRO A CA 1
ATOM 615 C C . PRO A 1 82 ? -10.365 -5.714 13.132 1.00 97.88 82 PRO A C 1
ATOM 617 O O . PRO A 1 82 ? -9.253 -6.120 13.468 1.00 97.88 82 PRO A O 1
ATOM 620 N N . GLN A 1 83 ? -10.864 -5.994 11.926 1.00 98.31 83 GLN A N 1
ATOM 621 C CA . GLN A 1 83 ? -10.036 -6.578 10.870 1.00 98.31 83 GLN A CA 1
ATOM 622 C C . GLN A 1 83 ? -8.944 -5.580 10.455 1.00 98.31 83 GLN A C 1
ATOM 624 O O . GLN A 1 83 ? -9.225 -4.397 10.286 1.00 98.31 83 GLN A O 1
ATOM 629 N N . ASN A 1 84 ? -7.707 -6.056 10.288 1.00 98.12 84 ASN A N 1
ATOM 630 C CA . ASN A 1 84 ? -6.612 -5.220 9.793 1.00 98.12 84 ASN A CA 1
ATOM 631 C C . ASN A 1 84 ? -6.519 -5.251 8.256 1.00 98.12 84 ASN A C 1
ATOM 633 O O . ASN A 1 84 ? -7.112 -6.121 7.609 1.00 98.12 84 ASN A O 1
ATOM 637 N N . THR A 1 85 ? -5.737 -4.335 7.690 1.00 98.50 85 THR A N 1
ATOM 638 C CA . THR A 1 85 ? -5.401 -4.274 6.262 1.00 98.50 85 THR A CA 1
ATOM 639 C C . THR A 1 85 ? -4.005 -4.849 5.973 1.00 98.50 85 THR A C 1
ATOM 641 O O . THR A 1 85 ? -3.137 -4.934 6.853 1.00 98.50 85 THR A O 1
ATOM 644 N N . ILE A 1 86 ? -3.789 -5.257 4.722 1.00 98.56 86 ILE A N 1
ATOM 645 C CA . ILE A 1 86 ? -2.478 -5.556 4.140 1.00 98.56 86 ILE A CA 1
ATOM 646 C C . ILE A 1 86 ? -2.207 -4.497 3.072 1.00 98.56 86 ILE A C 1
ATOM 648 O O . ILE A 1 86 ? -3.003 -4.356 2.150 1.00 98.56 86 ILE A O 1
ATOM 652 N N . LEU A 1 87 ? -1.087 -3.790 3.192 1.00 98.69 87 LEU A N 1
ATOM 653 C CA . LEU A 1 87 ? -0.617 -2.848 2.180 1.00 98.69 87 LEU A CA 1
ATOM 654 C C . LEU A 1 87 ? 0.321 -3.571 1.217 1.00 98.69 87 LEU A C 1
ATOM 656 O O . LEU A 1 87 ? 1.365 -4.064 1.645 1.00 98.69 87 LEU A O 1
ATOM 660 N N . PHE A 1 88 ? -0.024 -3.594 -0.061 1.00 98.50 88 PHE A N 1
ATOM 661 C CA . PHE A 1 88 ? 0.857 -3.979 -1.153 1.00 98.50 88 PHE A CA 1
ATOM 662 C C . PHE A 1 88 ? 1.407 -2.715 -1.808 1.00 98.50 88 PHE A C 1
ATOM 664 O O . PHE A 1 88 ? 0.825 -2.214 -2.762 1.00 98.50 88 PHE A O 1
ATOM 671 N N . GLN A 1 89 ? 2.503 -2.200 -1.250 1.00 98.31 89 GLN A N 1
ATOM 672 C CA . GLN A 1 89 ? 3.242 -1.094 -1.851 1.00 98.31 89 GLN A CA 1
ATOM 673 C C . GLN A 1 89 ? 4.118 -1.653 -2.969 1.00 98.31 89 GLN A C 1
ATOM 675 O O . GLN A 1 89 ? 4.945 -2.532 -2.689 1.00 98.31 89 GLN A O 1
ATOM 680 N N . THR A 1 90 ? 3.949 -1.166 -4.191 1.00 97.25 90 THR A N 1
ATOM 681 C CA . THR A 1 90 ? 4.813 -1.510 -5.320 1.00 97.25 90 THR A CA 1
ATOM 682 C C . THR A 1 90 ? 5.963 -0.539 -5.479 1.00 97.25 90 THR A C 1
ATOM 684 O O . THR A 1 90 ? 5.943 0.559 -4.933 1.00 97.25 90 THR A O 1
ATOM 687 N N . ASP A 1 91 ? 6.958 -1.037 -6.204 1.00 97.00 91 ASP A N 1
ATOM 688 C CA . ASP A 1 91 ? 8.093 -0.326 -6.757 1.00 97.00 91 ASP A CA 1
ATOM 689 C C . ASP A 1 91 ? 9.026 0.382 -5.766 1.00 97.00 91 ASP A C 1
ATOM 691 O O . ASP A 1 91 ? 8.680 0.820 -4.668 1.00 97.00 91 ASP A O 1
ATOM 695 N N . ASP A 1 92 ? 10.304 0.435 -6.125 1.00 96.75 92 ASP A N 1
ATOM 696 C CA . ASP A 1 92 ? 11.278 1.129 -5.300 1.00 96.75 92 ASP A CA 1
ATOM 697 C C . ASP A 1 92 ? 11.222 2.652 -5.491 1.00 96.75 92 ASP A C 1
ATOM 699 O O . ASP A 1 92 ? 10.770 3.198 -6.499 1.00 96.75 92 ASP A O 1
ATOM 703 N N . ALA A 1 93 ? 11.769 3.373 -4.514 1.00 94.69 93 ALA A N 1
ATOM 704 C CA . ALA A 1 93 ? 11.794 4.829 -4.558 1.00 94.69 93 ALA A CA 1
ATOM 705 C C . ALA A 1 93 ? 12.616 5.407 -5.733 1.00 94.69 93 ALA A C 1
ATOM 707 O O . ALA A 1 93 ? 12.498 6.601 -6.015 1.00 94.69 93 ALA A O 1
ATOM 708 N N . ASN A 1 94 ? 13.490 4.626 -6.388 1.00 95.94 94 ASN A N 1
ATOM 709 C CA . ASN A 1 94 ? 14.226 5.092 -7.563 1.00 95.94 94 ASN A CA 1
ATOM 710 C C . ASN A 1 94 ? 13.278 5.212 -8.754 1.00 95.94 94 ASN A C 1
ATOM 712 O O . ASN A 1 94 ? 13.156 6.314 -9.301 1.00 95.94 94 ASN A O 1
ATOM 716 N N . TYR A 1 95 ? 12.583 4.128 -9.096 1.00 95.62 95 TYR A N 1
ATOM 717 C CA . TYR A 1 95 ? 11.601 4.139 -10.171 1.00 95.62 95 TYR A CA 1
ATOM 718 C C . TYR A 1 95 ? 10.485 5.142 -9.895 1.00 95.62 95 TYR A C 1
ATOM 720 O O . TYR A 1 95 ? 10.169 5.955 -10.765 1.00 95.62 95 TYR A O 1
ATOM 728 N N . GLU A 1 96 ? 9.996 5.190 -8.660 1.00 94.38 96 GLU A N 1
ATOM 729 C CA . GLU A 1 96 ? 8.904 6.085 -8.274 1.00 94.38 96 GLU A CA 1
ATOM 730 C C . GLU A 1 96 ? 9.276 7.569 -8.322 1.00 94.38 96 GLU A C 1
ATOM 732 O O . GLU A 1 96 ? 8.454 8.426 -8.644 1.00 94.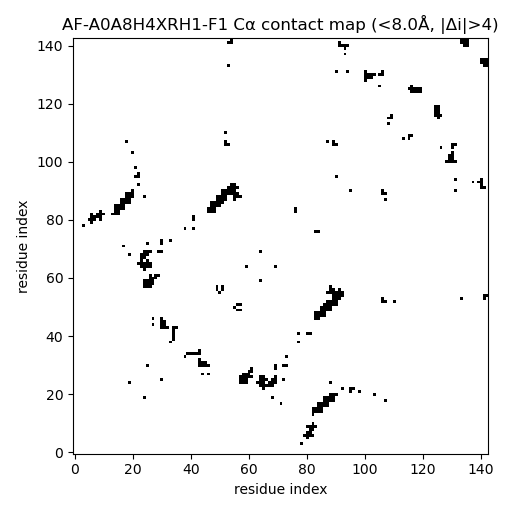38 96 GLU A O 1
ATOM 737 N N . SER A 1 97 ? 10.548 7.909 -8.090 1.00 92.56 97 SER A N 1
ATOM 738 C CA . SER A 1 97 ? 11.003 9.304 -8.176 1.00 92.56 97 SER A CA 1
ATOM 739 C C . SER A 1 97 ? 10.862 9.916 -9.575 1.00 92.56 97 SER A C 1
ATOM 741 O O . SER A 1 97 ? 10.839 11.143 -9.717 1.00 92.56 97 SER A O 1
ATOM 743 N N . ASN A 1 98 ? 10.803 9.074 -10.608 1.00 90.38 98 ASN A N 1
ATOM 744 C CA . ASN A 1 98 ? 10.609 9.475 -11.993 1.00 90.38 98 ASN A CA 1
ATOM 745 C C . ASN A 1 98 ? 9.944 8.334 -12.773 1.00 90.38 98 ASN A C 1
ATOM 747 O O . ASN A 1 98 ? 10.550 7.747 -13.679 1.00 90.38 98 ASN A O 1
ATOM 751 N N . TYR A 1 99 ? 8.697 8.035 -12.410 1.00 92.62 99 TYR A N 1
ATOM 752 C CA . TYR A 1 99 ? 7.922 6.986 -13.057 1.00 92.62 99 TYR A CA 1
ATOM 753 C C . TYR A 1 99 ? 7.638 7.360 -14.517 1.00 92.62 99 TYR A C 1
ATOM 755 O O . TYR A 1 99 ? 7.071 8.415 -14.812 1.00 92.62 99 TYR A O 1
ATOM 763 N N . THR A 1 100 ? 8.085 6.521 -15.454 1.00 94.56 100 THR A N 1
ATOM 764 C CA . THR A 1 100 ? 7.944 6.750 -16.912 1.00 94.56 100 THR A CA 1
ATOM 765 C C . THR A 1 100 ? 7.311 5.568 -17.645 1.00 94.56 100 THR A C 1
ATOM 767 O O . THR A 1 100 ? 7.293 5.539 -18.874 1.00 94.56 100 THR A O 1
ATOM 770 N N . TYR A 1 101 ? 6.802 4.611 -16.878 1.00 94.62 101 TYR A N 1
ATOM 771 C CA . TYR A 1 101 ? 6.190 3.375 -17.335 1.00 94.62 101 TYR A CA 1
ATOM 772 C C . TYR A 1 101 ? 4.672 3.557 -17.480 1.00 94.62 101 TYR A C 1
ATOM 774 O O . TYR A 1 101 ? 4.079 4.384 -16.787 1.00 94.62 101 TYR A O 1
ATOM 782 N N . GLU A 1 102 ? 4.053 2.838 -18.422 1.00 93.12 102 GLU A N 1
ATOM 783 C CA . GLU A 1 102 ? 2.599 2.901 -18.671 1.00 93.12 102 GLU A CA 1
ATOM 784 C C . GLU A 1 102 ? 1.827 1.751 -17.999 1.00 93.12 102 GLU A C 1
ATOM 786 O O . GLU A 1 102 ? 0.596 1.797 -17.907 1.00 93.12 102 GLU A O 1
ATOM 791 N N . GLY A 1 103 ? 2.537 0.722 -17.533 1.00 89.31 103 GLY A N 1
ATOM 792 C CA . GLY A 1 103 ? 2.011 -0.357 -16.713 1.00 89.31 103 GLY A CA 1
ATOM 793 C C . GLY A 1 103 ? 1.528 0.170 -15.367 1.00 89.31 103 GLY A C 1
ATOM 794 O O . GLY 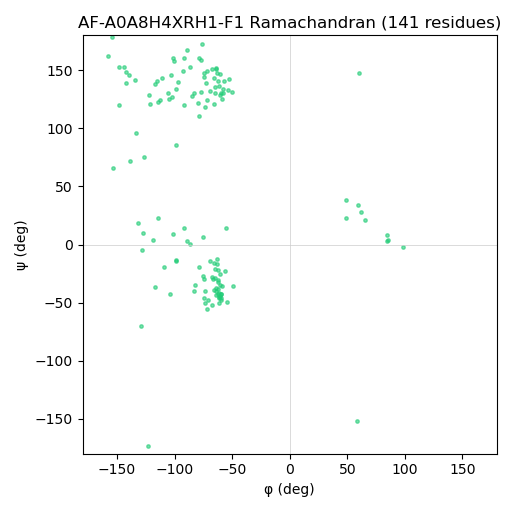A 1 103 ? 1.997 1.193 -14.880 1.00 89.31 103 GLY A O 1
ATOM 795 N N . PHE A 1 104 ? 0.542 -0.519 -14.793 1.00 88.88 104 PHE A N 1
ATOM 796 C CA . PHE A 1 104 ? -0.072 -0.112 -13.527 1.00 88.88 104 PHE A CA 1
ATOM 797 C C . PHE A 1 104 ? -0.100 -1.275 -12.536 1.00 88.88 104 PHE A C 1
ATOM 799 O O . PHE A 1 104 ? 0.672 -1.336 -11.594 1.00 88.88 104 PHE A O 1
ATOM 806 N N . LEU A 1 105 ? -0.930 -2.290 -12.786 1.00 93.19 105 LEU A N 1
ATOM 807 C CA . LEU A 1 105 ? -1.084 -3.412 -11.850 1.00 93.19 105 LEU A CA 1
ATOM 808 C C . LEU A 1 105 ? -0.067 -4.542 -12.054 1.00 93.19 105 LEU A C 1
ATOM 810 O O . LEU A 1 105 ? -0.150 -5.554 -11.367 1.00 93.19 105 LEU A O 1
ATOM 814 N N . ASN A 1 106 ? 0.849 -4.424 -13.012 1.00 92.12 106 ASN A N 1
ATOM 815 C CA . ASN A 1 106 ? 1.603 -5.572 -13.514 1.00 92.12 106 ASN A CA 1
ATOM 816 C C . ASN A 1 106 ? 2.558 -6.149 -12.459 1.00 92.12 106 ASN A C 1
ATOM 818 O O . ASN A 1 106 ? 2.423 -7.326 -12.130 1.00 92.12 106 ASN A O 1
ATOM 822 N N . ASN A 1 107 ? 3.407 -5.322 -11.835 1.00 92.69 107 ASN A N 1
ATOM 823 C CA . ASN A 1 107 ? 4.327 -5.775 -10.780 1.00 92.69 107 ASN A CA 1
ATOM 824 C C . ASN A 1 107 ? 3.573 -6.323 -9.557 1.00 92.69 107 ASN A C 1
ATOM 826 O O . ASN A 1 107 ? 3.946 -7.347 -8.983 1.00 92.69 107 ASN A O 1
ATOM 830 N N . PHE A 1 108 ? 2.449 -5.696 -9.192 1.00 95.62 108 PHE A N 1
ATOM 831 C CA . PHE A 1 108 ? 1.580 -6.213 -8.137 1.00 95.62 108 PHE A CA 1
ATOM 832 C C . PHE A 1 108 ? 1.023 -7.600 -8.481 1.00 95.62 108 PHE A C 1
ATOM 834 O O . PHE A 1 108 ? 1.130 -8.521 -7.668 1.00 95.62 108 PHE A O 1
ATOM 841 N N . LEU A 1 109 ? 0.446 -7.768 -9.674 1.00 94.75 109 LEU A N 1
ATOM 842 C CA . LEU A 1 109 ? -0.136 -9.033 -10.122 1.00 94.75 109 LEU A CA 1
ATOM 843 C C . LEU A 1 109 ? 0.923 -10.132 -10.246 1.00 94.75 109 LEU A C 1
ATOM 845 O O . LEU A 1 109 ? 0.667 -11.248 -9.796 1.00 94.75 109 LEU A O 1
ATOM 849 N N . ASP A 1 110 ? 2.116 -9.817 -10.752 1.00 92.31 110 ASP A N 1
ATOM 850 C CA . ASP A 1 110 ? 3.250 -10.747 -10.782 1.00 92.31 110 ASP A CA 1
ATOM 851 C C . ASP A 1 110 ? 3.643 -11.226 -9.374 1.00 92.31 110 ASP A C 1
ATOM 853 O O . ASP A 1 110 ? 3.974 -12.400 -9.178 1.00 92.31 110 ASP A O 1
ATOM 857 N N . ALA A 1 111 ? 3.546 -10.358 -8.363 1.00 93.75 111 ALA A N 1
ATOM 858 C CA . ALA A 1 111 ? 3.885 -10.704 -6.986 1.00 93.75 111 ALA A CA 1
ATOM 859 C C . ALA A 1 111 ? 2.842 -11.594 -6.288 1.00 93.75 111 ALA A C 1
ATOM 861 O O . ALA A 1 111 ? 3.200 -12.368 -5.390 1.00 93.75 111 ALA A O 1
ATOM 862 N N . ILE A 1 112 ? 1.560 -11.488 -6.656 1.00 93.94 112 ILE A N 1
ATOM 863 C CA . ILE A 1 112 ? 0.468 -12.184 -5.951 1.00 93.94 112 ILE A CA 1
ATOM 864 C C . ILE A 1 112 ? -0.165 -13.336 -6.740 1.00 93.94 112 ILE A C 1
ATOM 866 O O . ILE A 1 112 ? -0.793 -14.207 -6.129 1.00 93.94 112 ILE A O 1
ATOM 870 N N . ASP A 1 113 ? 0.011 -13.382 -8.061 1.00 93.25 113 ASP A N 1
ATOM 871 C CA . ASP A 1 113 ? -0.559 -14.397 -8.944 1.00 93.25 113 ASP A CA 1
ATOM 872 C C . ASP A 1 113 ? 0.491 -14.932 -9.926 1.00 93.25 113 ASP A C 1
ATOM 874 O O . ASP A 1 113 ? 0.694 -14.416 -11.021 1.00 93.25 113 ASP A O 1
ATOM 878 N N . GLY A 1 114 ? 1.106 -16.066 -9.580 1.00 89.44 114 GLY A N 1
ATOM 879 C CA . GLY A 1 114 ? 2.104 -16.702 -10.444 1.00 89.44 114 GLY A CA 1
ATOM 880 C C . GLY A 1 114 ? 1.574 -17.183 -11.804 1.00 89.44 114 GLY A C 1
ATOM 881 O O . GLY A 1 114 ? 2.373 -17.537 -12.672 1.00 89.44 114 GLY A O 1
ATOM 882 N N . SER A 1 115 ? 0.252 -17.231 -12.017 1.00 91.69 115 SER A N 1
ATOM 883 C CA . SER A 1 115 ? -0.301 -17.495 -13.349 1.00 91.69 115 SER A CA 1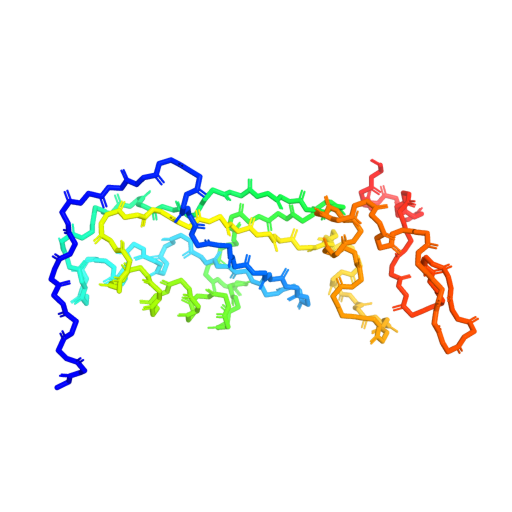
ATOM 884 C C . SER A 1 115 ? -0.189 -16.280 -14.274 1.00 91.69 115 SER A C 1
ATOM 886 O O . SER A 1 115 ? -0.039 -16.471 -15.483 1.00 91.69 115 SER A O 1
ATOM 888 N N . TYR A 1 116 ? -0.158 -15.065 -13.713 1.00 91.31 116 TYR A N 1
ATOM 889 C CA . TYR A 1 116 ? -0.000 -13.809 -14.444 1.00 91.31 116 TYR A CA 1
ATOM 890 C C . TYR A 1 116 ? 1.347 -13.736 -15.171 1.00 91.31 116 TYR A C 1
ATOM 892 O O . TYR A 1 116 ? 1.379 -13.465 -16.370 1.00 91.31 116 TYR A O 1
ATOM 900 N N . CYS A 1 117 ? 2.431 -14.159 -14.511 1.00 86.44 117 CYS A N 1
ATOM 901 C CA . CYS A 1 117 ? 3.796 -14.122 -15.054 1.00 86.44 117 CYS A CA 1
ATOM 902 C C . CYS A 1 117 ? 3.970 -14.866 -16.391 1.00 86.44 117 CYS A C 1
ATOM 904 O O . CYS A 1 117 ? 4.930 -14.642 -17.128 1.00 86.44 117 CYS A O 1
ATOM 906 N N . THR A 1 118 ? 3.082 -15.821 -16.686 1.00 89.19 118 THR A N 1
ATOM 907 C CA . THR A 1 118 ? 3.124 -16.635 -17.914 1.00 89.19 118 THR A CA 1
ATOM 908 C C . THR A 1 118 ? 1.884 -16.468 -18.785 1.00 89.19 118 THR A C 1
ATOM 910 O O . THR A 1 118 ? 1.750 -17.152 -19.803 1.00 89.19 118 THR A O 1
ATOM 913 N N . PHE A 1 119 ? 0.972 -15.580 -18.394 1.00 90.69 119 PHE A N 1
ATOM 914 C CA . PHE A 1 119 ? -0.248 -15.312 -19.132 1.00 90.69 119 PHE A CA 1
ATOM 915 C C . PHE A 1 119 ? 0.070 -14.533 -20.411 1.00 90.69 119 PHE A C 1
ATOM 917 O O . PHE A 1 119 ? 0.902 -13.629 -20.412 1.00 90.69 119 PHE A O 1
ATOM 924 N N . SER A 1 120 ? -0.597 -14.898 -21.507 1.00 93.00 120 SER A N 1
ATOM 925 C CA . SER A 1 120 ? -0.437 -14.246 -22.805 1.00 93.00 120 SER A CA 1
ATOM 926 C C . SER A 1 120 ? -1.772 -13.701 -23.294 1.00 93.00 120 SER A C 1
ATOM 928 O O . SER A 1 120 ? -2.694 -14.481 -23.539 1.00 93.00 120 SER A O 1
ATOM 930 N N . ASP A 1 121 ? -1.855 -12.394 -23.521 1.00 90.00 121 ASP A N 1
ATOM 931 C CA . ASP A 1 121 ? -3.001 -11.753 -24.171 1.00 90.00 121 ASP A CA 1
ATOM 932 C C . ASP A 1 121 ? -2.549 -10.523 -24.968 1.00 90.00 121 ASP A C 1
ATOM 934 O O . ASP A 1 121 ? -1.495 -9.951 -24.697 1.00 90.00 121 ASP A O 1
ATOM 938 N N . TYR A 1 122 ? -3.287 -10.161 -26.019 1.00 89.94 122 TYR A N 1
ATOM 939 C CA . TYR A 1 122 ? -2.970 -9.047 -26.932 1.00 89.94 122 TYR A CA 1
ATOM 940 C C . TYR A 1 122 ? -1.523 -9.015 -27.479 1.00 89.94 122 TYR A C 1
ATOM 942 O O . TYR A 1 122 ? -1.050 -7.981 -27.943 1.00 89.94 122 TYR A O 1
ATOM 950 N N . GLY A 1 123 ? -0.828 -10.159 -27.491 1.00 89.19 123 GLY A N 1
ATOM 951 C CA . GLY A 1 123 ? 0.566 -10.267 -27.939 1.00 89.19 123 GLY A CA 1
ATOM 952 C C . GLY A 1 123 ? 1.618 -9.924 -26.878 1.00 89.19 123 GLY A C 1
ATOM 953 O O . GLY A 1 123 ? 2.798 -9.871 -27.217 1.00 89.19 123 GLY A O 1
ATOM 954 N N . ILE A 1 124 ? 1.212 -9.729 -25.623 1.00 87.88 124 ILE A N 1
ATOM 955 C CA . ILE A 1 124 ? 2.077 -9.487 -24.462 1.00 87.88 124 ILE A CA 1
ATOM 956 C C . ILE A 1 124 ? 2.156 -10.780 -23.641 1.00 87.88 124 ILE A C 1
ATOM 958 O O . ILE A 1 124 ? 1.217 -11.576 -23.641 1.00 87.88 124 ILE A O 1
ATOM 962 N N . THR A 1 125 ? 3.296 -11.068 -23.015 1.00 89.81 125 THR A N 1
ATOM 963 C CA . THR A 1 125 ? 3.475 -12.226 -22.121 1.00 89.81 125 THR A CA 1
ATOM 964 C C . THR A 1 125 ? 4.472 -11.877 -21.033 1.00 89.81 125 THR A C 1
ATOM 966 O O . THR A 1 125 ? 5.625 -11.596 -21.360 1.00 89.81 125 THR A O 1
ATOM 969 N N . GLY A 1 126 ? 4.037 -11.937 -19.773 1.00 86.88 126 GLY A N 1
ATOM 970 C CA . GLY A 1 126 ? 4.811 -11.411 -18.645 1.00 86.88 126 GLY A CA 1
ATOM 971 C C . GLY A 1 126 ? 5.113 -9.917 -18.810 1.00 86.88 126 GLY A C 1
ATOM 972 O O . GLY A 1 126 ? 4.370 -9.209 -19.495 1.00 86.88 126 GLY A O 1
ATOM 973 N N . ASN A 1 127 ? 6.224 -9.466 -18.222 1.00 87.88 127 ASN A N 1
ATOM 974 C CA . ASN A 1 127 ? 6.661 -8.071 -18.265 1.00 87.88 127 ASN A CA 1
ATOM 975 C C . ASN A 1 127 ? 6.913 -7.586 -19.701 1.00 87.88 127 ASN A C 1
ATOM 977 O O . ASN A 1 127 ? 7.407 -8.307 -20.578 1.00 87.88 127 ASN A O 1
ATOM 981 N N . SER A 1 128 ? 6.625 -6.313 -19.911 1.00 89.69 128 SER A N 1
ATOM 982 C CA . SER A 1 128 ? 6.708 -5.595 -21.171 1.00 89.69 128 SER A CA 1
ATOM 983 C C . SER A 1 128 ? 7.625 -4.372 -21.046 1.00 89.69 128 SER A C 1
ATOM 985 O O . SER A 1 128 ? 8.301 -4.173 -20.041 1.00 89.69 128 SER A O 1
ATOM 987 N N . VAL A 1 129 ? 7.688 -3.548 -22.096 1.00 91.62 129 VAL A N 1
ATOM 988 C CA . VAL A 1 129 ? 8.403 -2.258 -22.040 1.00 91.62 129 VAL A CA 1
ATOM 989 C C . VAL A 1 129 ? 7.698 -1.236 -21.149 1.00 91.62 129 VAL A C 1
ATOM 991 O O . VAL A 1 129 ? 8.305 -0.227 -20.797 1.00 91.62 129 VAL A O 1
ATOM 994 N N . ASP A 1 130 ? 6.445 -1.513 -20.795 1.00 92.19 130 ASP A N 1
ATOM 995 C CA . ASP A 1 130 ? 5.604 -0.649 -19.984 1.00 92.19 130 ASP A CA 1
ATOM 996 C C . ASP A 1 130 ? 5.774 -0.938 -18.489 1.00 92.19 130 ASP A C 1
ATOM 998 O O . ASP A 1 130 ? 5.108 -0.291 -17.699 1.00 92.19 130 ASP A O 1
ATOM 1002 N N . ASP A 1 131 ? 6.662 -1.857 -18.095 1.00 93.12 131 ASP A N 1
ATOM 1003 C CA . ASP A 1 131 ? 6.859 -2.275 -16.704 1.00 93.12 131 ASP A CA 1
ATOM 1004 C C . ASP A 1 131 ? 8.275 -1.939 -16.209 1.00 93.12 131 ASP A C 1
ATOM 1006 O O . ASP A 1 131 ? 9.253 -2.182 -16.936 1.00 93.12 131 ASP A O 1
ATOM 1010 N N . PRO A 1 132 ? 8.429 -1.433 -14.970 1.00 93.94 132 PRO A N 1
ATOM 1011 C CA . PRO A 1 132 ? 9.728 -1.365 -14.313 1.00 93.94 132 PRO A CA 1
ATOM 1012 C C . PRO A 1 132 ? 10.429 -2.729 -14.303 1.00 93.94 132 PRO A C 1
ATOM 1014 O O . PRO A 1 132 ? 9.807 -3.781 -14.154 1.00 93.94 132 PRO A O 1
ATOM 1017 N N . THR A 1 133 ? 11.753 -2.728 -14.475 1.00 93.25 133 THR A N 1
ATOM 1018 C CA . THR A 1 133 ? 12.538 -3.968 -14.536 1.00 93.25 133 THR A CA 1
ATOM 1019 C C . THR A 1 133 ? 13.309 -4.190 -13.246 1.00 93.25 133 THR A C 1
ATOM 1021 O O . THR A 1 133 ? 14.153 -3.369 -12.899 1.00 93.25 133 THR A O 1
ATOM 1024 N N . TYR A 1 134 ? 13.123 -5.347 -12.611 1.00 93.75 134 TYR A N 1
ATOM 1025 C CA . TYR A 1 134 ? 13.878 -5.737 -11.419 1.00 93.75 134 TYR A CA 1
ATOM 1026 C C . TYR A 1 134 ? 14.834 -6.909 -11.696 1.00 93.75 134 TYR A C 1
ATOM 1028 O O . TYR A 1 134 ? 14.484 -7.811 -12.465 1.00 93.75 134 TYR A O 1
ATOM 1036 N N . PRO A 1 135 ? 16.048 -6.951 -11.104 1.00 96.00 135 PRO A N 1
ATOM 1037 C CA . PRO A 1 135 ? 16.684 -5.942 -10.237 1.00 96.00 135 PRO A CA 1
ATOM 1038 C C . PRO A 1 135 ? 16.825 -4.564 -10.911 1.00 96.00 135 PRO A C 1
ATOM 1040 O O . PRO A 1 135 ? 17.292 -4.514 -12.052 1.00 96.00 135 PRO A O 1
ATOM 1043 N N . ASP A 1 136 ? 16.482 -3.465 -10.223 1.00 96.75 136 ASP A N 1
ATOM 1044 C CA . ASP A 1 1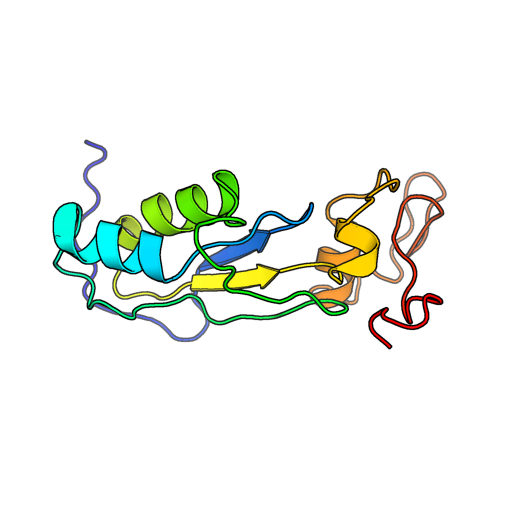36 ? 16.624 -2.102 -10.767 1.00 96.75 136 ASP A CA 1
ATOM 1045 C C . ASP A 1 136 ? 18.108 -1.884 -11.113 1.00 96.75 136 ASP A C 1
ATOM 1047 O O . ASP A 1 136 ? 18.970 -2.092 -10.256 1.00 96.75 136 ASP A O 1
ATOM 1051 N N . PRO A 1 137 ? 18.488 -1.504 -12.346 1.00 95.94 137 PRO A N 1
ATOM 1052 C CA . PRO A 1 137 ? 19.882 -1.263 -12.712 1.00 95.94 137 PRO A CA 1
ATOM 1053 C C . PRO A 1 137 ? 20.546 -0.077 -11.982 1.00 95.94 137 PRO A C 1
ATOM 1055 O O . PRO A 1 137 ? 21.782 -0.039 -11.905 1.00 95.94 137 PRO A O 1
ATOM 1058 N N . ALA A 1 138 ? 19.793 0.881 -11.434 1.00 95.88 138 ALA A N 1
ATOM 1059 C CA . ALA A 1 138 ? 20.327 2.065 -10.764 1.00 95.88 138 ALA A CA 1
ATOM 1060 C C . ALA A 1 138 ? 21.139 1.713 -9.507 1.00 95.88 138 ALA A C 1
ATOM 1062 O O . ALA A 1 138 ? 20.863 0.749 -8.798 1.00 95.88 138 ALA A O 1
ATOM 1063 N N . ALA A 1 139 ? 22.171 2.496 -9.182 1.00 95.19 139 ALA A N 1
ATOM 1064 C CA . ALA A 1 139 ? 23.054 2.184 -8.049 1.00 95.19 139 ALA A CA 1
ATOM 1065 C C . ALA A 1 139 ? 22.329 2.168 -6.687 1.00 95.19 139 ALA A C 1
ATOM 1067 O O . ALA A 1 139 ? 22.732 1.430 -5.792 1.00 95.19 139 ALA A O 1
ATOM 1068 N N . ASN A 1 140 ? 21.280 2.980 -6.545 1.00 93.75 140 ASN A N 1
ATOM 1069 C CA . ASN A 1 140 ? 20.413 3.083 -5.369 1.00 93.75 140 ASN A CA 1
ATOM 1070 C C . ASN A 1 140 ? 19.068 2.351 -5.533 1.00 93.75 140 ASN A C 1
ATOM 1072 O O . ASN A 1 140 ? 18.198 2.542 -4.691 1.00 93.75 140 ASN A O 1
ATOM 1076 N N . GLY A 1 141 ? 18.914 1.572 -6.603 1.00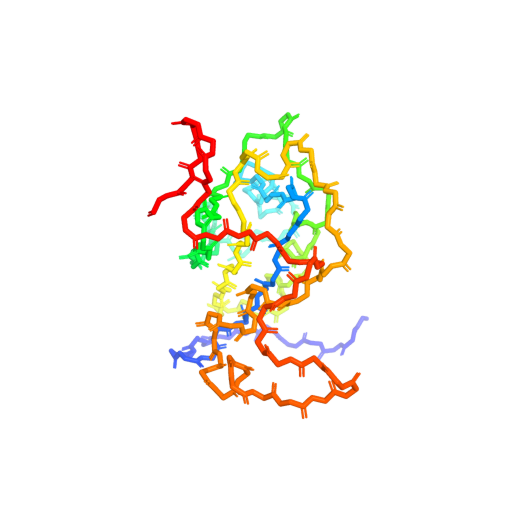 95.19 141 GLY A N 1
ATOM 1077 C CA . GLY A 1 141 ? 17.735 0.761 -6.879 1.00 95.19 141 GLY A CA 1
ATOM 1078 C C . GLY A 1 141 ? 17.664 -0.520 -6.059 1.00 95.19 141 GLY A C 1
ATOM 1079 O O . GLY A 1 141 ? 18.696 -1.022 -5.584 1.00 95.19 141 GLY A O 1
ATOM 1080 N N . TYR A 1 142 ? 16.462 -1.067 -5.928 1.00 96.56 142 TYR A N 1
ATOM 1081 C CA . TYR A 1 142 ? 16.198 -2.372 -5.335 1.00 96.56 142 TYR A CA 1
ATOM 1082 C C . TYR A 1 142 ? 16.800 -3.496 -6.186 1.00 96.56 142 TYR A C 1
ATOM 1084 O O . TYR A 1 142 ? 16.867 -3.407 -7.412 1.00 96.56 142 TYR A O 1
ATOM 1092 N N . LYS A 1 143 ? 17.308 -4.544 -5.530 1.00 94.88 143 LYS A N 1
ATOM 1093 C CA . LYS A 1 143 ? 18.079 -5.612 -6.177 1.00 94.88 143 LYS A CA 1
ATOM 1094 C C . LYS A 1 143 ? 17.492 -6.988 -5.953 1.00 94.88 143 LYS A C 1
ATOM 1096 O O . LYS A 1 143 ? 17.121 -7.266 -4.793 1.00 94.88 143 LYS A O 1
#

pLDDT: mean 95.44, std 3.51, range [74.38, 98.81]

Sequence (143 aa):
MYNITEGTTATKGNELGIFEDLGDYYAQEDLDLFFATVYPTIPIGTSPTLKGVDGGSAPAPVTSAGPESDLDFQISYPIIWPQNTILFQTDDANYESNYTYEGFLNNFLDAIDGSYCTFSDYGITGNSVDDPTYPDPAANGYK

Secondary structure (DSSP, 8-state):
---PPPP----TT-PEEEEE-TT----HHHHHHHHHHT-TTSPTT---EE--STT---PPPGGG--HHHHHHHHHHHHHHTTSPEEEEE-S-HHHHHT-----SSHHHHHHH-TTGGG-EETTEESS-TTS--SS--STTS--

Foldseek 3Di:
DPPQDDDDDADPPPAAEDEDELQAAADLVLVLVLCVPPNVVDDRVQDAAEDEFQAFDDDDHPVRHHPVHNVVCSVVDRRDPPYHHHYYGYFHPVCSVPPPAPDDCQSVCVVPPVVQQQDDDPRDGHDDPRDQDPPHPDPPGRD